Protein AF-A0A4D4LMI7-F1 (afdb_monomer_lite)

Sequence (71 aa):
MALKVTYIERPTDPLQLLPFMGLHLIALRDGLPDWGGQLIAISDKAHIRKYSGEIAEFSLTETVFKCVQAK

Organism: Streptomyces violaceusniger (NCBI:txid68280)

Foldseek 3Di:
DDKDKDKDALDPDQVVCVVQAQAKKFKAAVNHGDDIAHFHDTDCWTWGAHPVRDIDTGHSRRIMIMGIDDD

pLDDT: mean 90.35, std 7.9, range [55.91, 97.19]

Radius of gyration: 11.21 Å; chains: 1; bounding box: 26×24×30 Å

Structure (mmCIF, N/CA/C/O backbone):
data_AF-A0A4D4LMI7-F1
#
_entry.id   AF-A0A4D4LMI7-F1
#
loop_
_atom_site.group_PDB
_atom_site.id
_atom_site.type_symbol
_atom_site.label_atom_id
_atom_site.label_alt_id
_atom_site.label_comp_id
_atom_site.label_asym_id
_atom_site.label_entity_id
_atom_site.label_seq_id
_atom_site.pdbx_PDB_ins_code
_atom_site.Cartn_x
_atom_site.Cartn_y
_atom_site.Cartn_z
_atom_site.occupancy
_atom_site.B_iso_or_equiv
_atom_site.auth_seq_id
_atom_site.auth_comp_id
_atom_site.auth_asym_id
_atom_site.auth_atom_id
_atom_site.pdbx_PDB_model_num
ATOM 1 N N . MET A 1 1 ? 16.136 -1.279 -20.177 1.00 55.91 1 MET A N 1
ATOM 2 C CA . MET A 1 1 ? 15.753 -0.669 -18.885 1.00 55.91 1 MET A CA 1
ATOM 3 C C . MET A 1 1 ? 15.286 -1.774 -17.955 1.00 55.91 1 MET A C 1
ATOM 5 O O . MET A 1 1 ? 14.419 -2.538 -18.358 1.00 55.91 1 MET A O 1
ATOM 9 N N . ALA A 1 2 ? 15.883 -1.913 -16.771 1.00 69.06 2 ALA A N 1
ATOM 10 C CA . ALA A 1 2 ? 15.438 -2.894 -15.782 1.00 69.06 2 ALA A CA 1
ATOM 11 C C . ALA A 1 2 ? 14.418 -2.228 -14.849 1.00 69.06 2 ALA A C 1
ATOM 13 O O . ALA A 1 2 ? 14.708 -1.190 -14.261 1.00 69.06 2 ALA A O 1
ATOM 14 N N . LEU A 1 3 ? 13.224 -2.802 -14.722 1.00 79.06 3 LEU A N 1
ATOM 15 C CA . LEU A 1 3 ? 12.241 -2.335 -13.747 1.00 79.06 3 LEU A CA 1
ATOM 16 C C . LEU A 1 3 ? 12.581 -2.937 -12.382 1.00 79.06 3 LEU A C 1
ATOM 18 O O . LEU A 1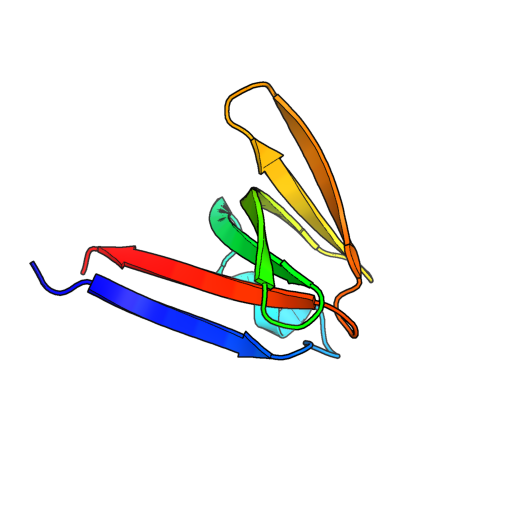 3 ? 12.732 -4.152 -12.257 1.00 79.06 3 LEU A O 1
ATOM 22 N N . LYS A 1 4 ? 12.697 -2.095 -11.354 1.00 86.25 4 LYS A N 1
ATOM 23 C CA . LYS A 1 4 ? 12.757 -2.545 -9.964 1.00 86.25 4 LYS A CA 1
ATOM 24 C C . LYS A 1 4 ? 11.327 -2.660 -9.449 1.00 86.25 4 LYS A C 1
ATOM 26 O O . LYS A 1 4 ? 10.593 -1.673 -9.436 1.00 86.25 4 LYS A O 1
ATOM 31 N N . VAL A 1 5 ? 10.945 -3.860 -9.028 1.00 89.50 5 VAL A N 1
ATOM 32 C CA . VAL A 1 5 ? 9.651 -4.116 -8.392 1.00 89.50 5 VAL A CA 1
ATOM 33 C C . VAL A 1 5 ? 9.892 -4.385 -6.914 1.00 89.50 5 VAL A C 1
ATOM 35 O O . VAL A 1 5 ? 10.713 -5.235 -6.574 1.00 89.50 5 VAL A O 1
ATOM 38 N N . THR A 1 6 ? 9.179 -3.666 -6.053 1.00 93.88 6 THR A N 1
ATOM 39 C CA . THR A 1 6 ? 9.230 -3.847 -4.599 1.00 93.88 6 THR A CA 1
ATOM 40 C C . THR A 1 6 ? 7.826 -4.131 -4.088 1.00 93.88 6 THR A C 1
ATOM 42 O O . THR A 1 6 ? 6.888 -3.414 -4.440 1.00 93.88 6 THR A O 1
ATOM 45 N N . TYR A 1 7 ? 7.691 -5.156 -3.253 1.00 93.56 7 TYR A N 1
ATOM 46 C CA . TYR A 1 7 ? 6.455 -5.475 -2.547 1.00 93.56 7 TYR A CA 1
ATOM 47 C C . TYR A 1 7 ? 6.642 -5.166 -1.061 1.00 93.56 7 TYR A C 1
ATOM 49 O O . TYR A 1 7 ? 7.667 -5.523 -0.484 1.00 93.56 7 TYR A O 1
ATOM 57 N N . ILE A 1 8 ? 5.668 -4.481 -0.468 1.00 93.06 8 ILE A N 1
ATOM 58 C CA . ILE A 1 8 ? 5.591 -4.197 0.963 1.00 93.06 8 ILE A CA 1
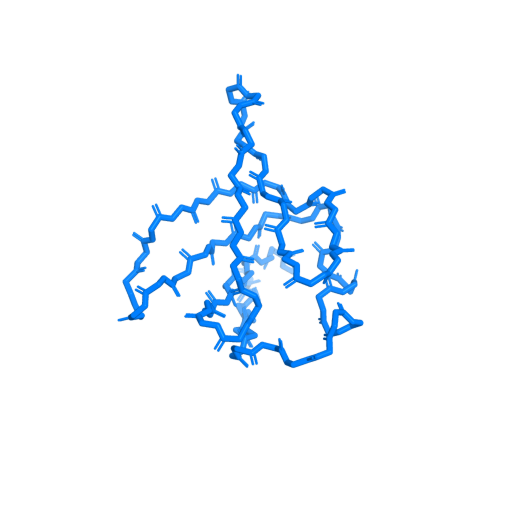ATOM 59 C C . ILE A 1 8 ? 4.387 -4.968 1.499 1.00 93.06 8 ILE A C 1
ATOM 61 O O . ILE A 1 8 ? 3.238 -4.615 1.219 1.00 93.06 8 ILE A O 1
ATOM 65 N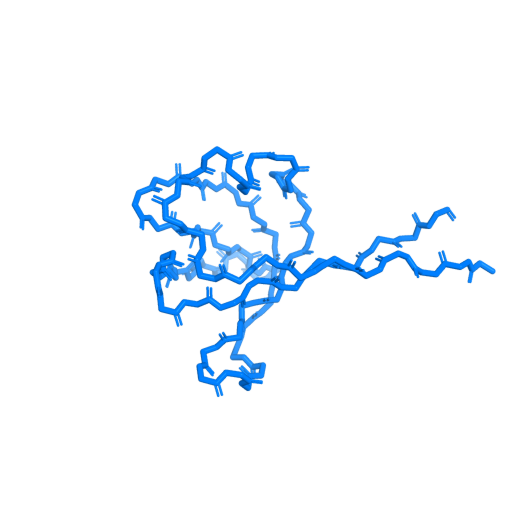 N . GLU A 1 9 ? 4.650 -6.056 2.216 1.00 92.44 9 GLU A N 1
ATOM 66 C CA . GLU A 1 9 ? 3.606 -6.939 2.731 1.00 92.44 9 GLU A CA 1
ATOM 67 C C . GLU A 1 9 ? 3.071 -6.430 4.066 1.00 92.44 9 GLU A C 1
ATOM 69 O O . GLU A 1 9 ? 3.794 -6.442 5.059 1.00 92.44 9 GLU A O 1
ATOM 74 N N . ARG A 1 10 ? 1.796 -6.020 4.078 1.00 90.81 10 ARG A N 1
ATOM 75 C CA . ARG A 1 10 ? 1.013 -5.694 5.281 1.00 90.81 10 ARG A CA 1
ATOM 76 C C . ARG A 1 10 ? 1.813 -4.916 6.343 1.00 90.81 10 ARG A C 1
ATOM 78 O O . ARG A 1 10 ? 1.980 -5.415 7.462 1.00 90.81 10 ARG A O 1
ATOM 85 N N . PRO A 1 11 ? 2.376 -3.741 5.996 1.00 90.12 11 PRO A N 1
ATOM 86 C CA . PRO A 1 11 ? 3.269 -3.020 6.893 1.00 90.12 11 PRO A CA 1
ATOM 87 C C . PRO A 1 11 ? 2.557 -2.673 8.204 1.00 90.12 11 PRO A C 1
ATOM 89 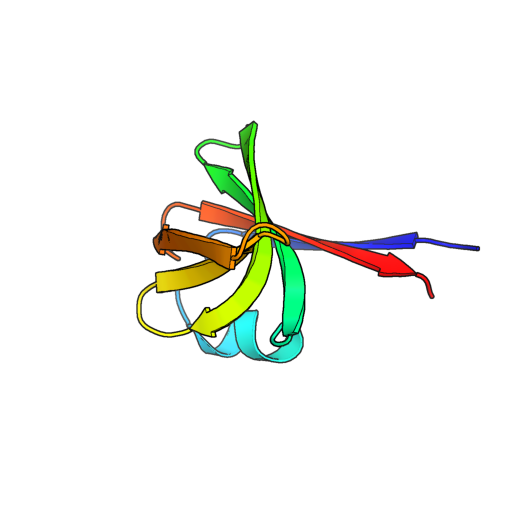O O . PRO A 1 11 ? 1.525 -2.016 8.212 1.00 90.12 11 PRO A O 1
ATOM 92 N N . THR A 1 12 ? 3.118 -3.091 9.336 1.00 88.44 12 THR A N 1
ATOM 93 C CA . THR A 1 12 ? 2.592 -2.722 10.662 1.00 88.44 12 THR A CA 1
ATOM 94 C C . THR A 1 12 ? 3.101 -1.361 11.131 1.00 88.44 12 THR A C 1
ATOM 96 O O . THR A 1 12 ? 2.525 -0.770 12.038 1.00 88.44 12 THR A O 1
ATOM 99 N N . ASP A 1 13 ? 4.191 -0.876 10.529 1.00 90.81 13 ASP A N 1
ATOM 100 C CA . ASP A 1 13 ? 4.790 0.428 10.802 1.00 90.81 13 ASP A CA 1
ATOM 101 C C . ASP A 1 13 ? 4.667 1.331 9.556 1.00 90.81 13 ASP A C 1
ATOM 103 O O . ASP A 1 13 ? 5.216 0.982 8.501 1.00 90.81 13 ASP A O 1
ATOM 107 N N . PRO A 1 14 ? 3.994 2.495 9.661 1.00 89.38 14 PRO A N 1
ATOM 108 C CA . PRO A 1 14 ? 3.894 3.496 8.597 1.00 89.38 14 PRO A CA 1
ATOM 109 C C . PRO A 1 14 ? 5.239 3.897 7.977 1.00 89.38 14 PRO A C 1
ATOM 111 O O . PRO A 1 14 ? 5.311 4.200 6.782 1.00 89.38 14 PRO A O 1
ATOM 114 N N . LEU A 1 15 ? 6.326 3.867 8.759 1.00 91.12 15 LEU A N 1
ATOM 115 C CA . LEU A 1 15 ? 7.662 4.255 8.300 1.00 91.12 15 LEU A CA 1
ATOM 116 C C . LEU A 1 15 ? 8.189 3.357 7.173 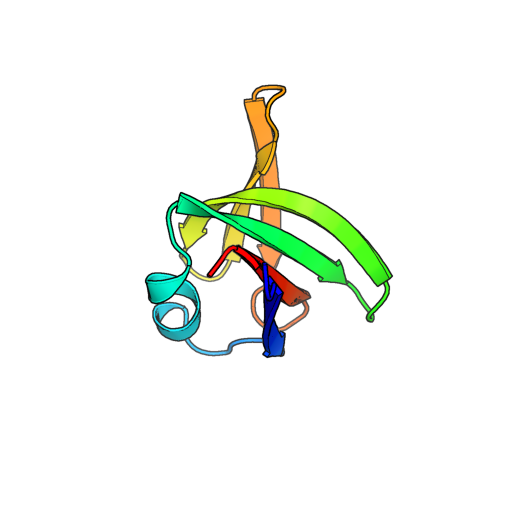1.00 91.12 15 LEU A C 1
ATOM 118 O O . LEU A 1 15 ? 8.999 3.810 6.365 1.00 91.12 15 LEU A O 1
ATOM 122 N N . GLN A 1 16 ? 7.689 2.124 7.050 1.00 90.88 16 GLN A N 1
ATOM 123 C CA . GLN A 1 16 ? 8.055 1.220 5.955 1.00 90.88 16 GLN A CA 1
ATOM 124 C C . GLN A 1 16 ? 7.576 1.724 4.586 1.00 90.88 16 GLN A C 1
ATOM 126 O O . GLN A 1 16 ? 8.186 1.407 3.565 1.00 90.88 16 GLN A O 1
ATOM 131 N N . LEU A 1 17 ? 6.509 2.530 4.552 1.00 92.19 17 LEU A N 1
ATOM 132 C CA . LEU A 1 17 ? 5.989 3.137 3.326 1.00 92.19 17 LEU A CA 1
ATOM 133 C C . LEU A 1 17 ? 6.609 4.504 3.018 1.00 92.19 17 LEU A C 1
ATOM 135 O O . LEU A 1 17 ? 6.497 4.979 1.887 1.00 92.19 17 LEU A O 1
ATOM 139 N N . LEU A 1 18 ? 7.296 5.123 3.983 1.00 91.75 18 LEU A N 1
ATOM 140 C CA . LEU A 1 18 ? 7.897 6.449 3.833 1.00 91.75 18 LEU A CA 1
ATOM 141 C C . LEU A 1 18 ? 8.841 6.565 2.616 1.00 91.75 18 LEU A C 1
ATOM 143 O O . LEU A 1 18 ? 8.725 7.554 1.890 1.00 91.75 18 LEU A O 1
ATOM 147 N N . PRO A 1 19 ? 9.704 5.571 2.299 1.00 93.69 19 PRO A N 1
ATOM 148 C CA . PRO A 1 19 ? 10.561 5.621 1.108 1.00 93.69 19 PRO A CA 1
ATOM 149 C C . PRO A 1 19 ? 9.795 5.645 -0.222 1.00 93.69 19 PRO A C 1
ATOM 151 O O . PRO A 1 19 ? 10.387 5.923 -1.264 1.00 93.69 19 PRO A O 1
ATOM 154 N N . PHE A 1 20 ? 8.499 5.326 -0.199 1.00 93.88 20 PHE A N 1
ATOM 155 C CA . PHE A 1 20 ? 7.633 5.272 -1.373 1.00 93.88 20 PHE A CA 1
ATOM 156 C C . PHE A 1 20 ? 6.688 6.473 -1.481 1.00 93.88 20 PHE A C 1
ATOM 158 O O . PHE A 1 20 ? 5.861 6.523 -2.393 1.00 93.88 20 PHE A O 1
ATOM 165 N N . MET A 1 21 ? 6.800 7.449 -0.575 1.00 95.00 21 MET A N 1
ATOM 166 C CA . MET A 1 21 ? 6.015 8.680 -0.631 1.00 95.00 21 MET A CA 1
ATOM 167 C C . MET A 1 21 ? 6.216 9.395 -1.975 1.00 95.00 21 MET A C 1
ATOM 169 O O . MET A 1 21 ? 7.338 9.550 -2.456 1.00 95.00 21 MET A O 1
ATOM 173 N N . GLY A 1 22 ? 5.119 9.826 -2.597 1.00 93.94 22 GLY A N 1
ATOM 174 C CA . GLY A 1 22 ? 5.125 10.478 -3.907 1.00 93.94 22 GLY A CA 1
ATOM 175 C C . GLY A 1 22 ? 5.309 9.532 -5.098 1.00 93.94 22 GLY A C 1
ATOM 176 O O . GLY A 1 22 ? 5.206 9.988 -6.240 1.00 93.94 22 GLY A O 1
ATOM 177 N N . LEU A 1 23 ? 5.530 8.232 -4.876 1.00 94.38 23 LEU A N 1
ATOM 178 C CA . LEU A 1 23 ? 5.643 7.237 -5.942 1.00 94.38 23 LEU A CA 1
ATOM 179 C C . LEU A 1 23 ? 4.297 6.607 -6.286 1.00 94.38 23 LEU A C 1
ATOM 181 O O . LEU A 1 23 ? 3.349 6.639 -5.502 1.00 94.38 23 LEU A O 1
ATOM 185 N N . HIS A 1 24 ? 4.236 5.990 -7.467 1.00 94.12 24 HIS A N 1
ATOM 186 C CA . HIS A 1 24 ? 3.089 5.182 -7.853 1.00 94.12 24 HIS A CA 1
ATOM 187 C C . HIS A 1 24 ? 3.119 3.837 -7.113 1.00 94.12 24 HIS A C 1
ATOM 189 O O . HIS A 1 24 ? 4.059 3.049 -7.266 1.00 94.12 24 HIS A O 1
ATOM 195 N N . LEU A 1 25 ? 2.072 3.575 -6.337 1.00 94.44 25 LEU A N 1
ATOM 196 C CA . LEU A 1 25 ? 1.813 2.312 -5.664 1.00 94.44 25 LEU A CA 1
ATOM 197 C C . LEU A 1 25 ? 0.530 1.683 -6.189 1.00 94.44 25 LEU A C 1
ATOM 199 O O . LEU A 1 25 ? -0.435 2.372 -6.516 1.00 94.44 25 LEU A O 1
ATOM 203 N N . ILE A 1 26 ? 0.526 0.356 -6.214 1.00 95.25 26 ILE A N 1
ATOM 204 C CA . ILE A 1 26 ? -0.658 -0.460 -6.441 1.00 95.25 26 ILE A CA 1
ATOM 205 C C . ILE A 1 26 ? -0.985 -1.148 -5.116 1.00 95.25 26 ILE A C 1
ATOM 207 O O . ILE A 1 26 ? -0.162 -1.900 -4.592 1.00 95.25 26 ILE A O 1
ATOM 211 N N . ALA A 1 27 ? -2.164 -0.869 -4.575 1.00 94.62 27 ALA A N 1
ATOM 212 C CA . ALA A 1 27 ? -2.737 -1.567 -3.439 1.00 94.62 27 ALA A CA 1
ATOM 213 C C . ALA A 1 27 ? -3.333 -2.901 -3.905 1.00 94.62 27 ALA A C 1
ATOM 215 O O . ALA A 1 27 ? -4.131 -2.953 -4.846 1.00 94.62 27 ALA A O 1
ATOM 216 N N . LEU A 1 28 ? -2.923 -3.977 -3.241 1.00 94.31 28 LEU A N 1
ATOM 217 C CA . LEU A 1 28 ? -3.404 -5.330 -3.460 1.00 94.31 28 LEU A CA 1
ATOM 218 C C . LEU A 1 28 ? -4.153 -5.778 -2.198 1.00 94.31 28 LEU A C 1
ATOM 220 O O . LEU A 1 28 ? -3.518 -6.086 -1.184 1.00 94.31 28 LEU A O 1
ATOM 224 N N . ARG A 1 29 ? -5.488 -5.802 -2.243 1.00 85.44 29 ARG A N 1
ATOM 225 C CA . ARG A 1 29 ? -6.303 -6.423 -1.183 1.00 85.44 29 ARG A CA 1
ATOM 226 C C . ARG A 1 29 ? -6.461 -7.900 -1.515 1.00 85.44 29 ARG A C 1
ATOM 228 O O . ARG A 1 29 ? -6.709 -8.241 -2.669 1.00 85.44 29 ARG A O 1
ATOM 235 N N . ASP A 1 30 ? -6.222 -8.772 -0.540 1.00 83.31 30 ASP A N 1
ATOM 236 C CA . ASP A 1 30 ? -6.268 -10.232 -0.722 1.00 83.31 30 ASP A CA 1
ATOM 237 C C . ASP A 1 30 ? -5.391 -10.756 -1.882 1.00 83.31 30 ASP A C 1
ATOM 239 O O . ASP A 1 30 ? -5.677 -11.775 -2.507 1.00 83.31 30 ASP A O 1
ATOM 243 N N . GLY A 1 31 ? -4.303 -10.042 -2.198 1.00 75.44 31 GLY A N 1
ATOM 244 C CA . GLY A 1 31 ? -3.369 -10.403 -3.271 1.00 75.44 31 GLY A CA 1
ATOM 245 C C . GLY A 1 31 ? -3.829 -10.051 -4.692 1.00 75.44 31 GLY A C 1
ATOM 246 O O . GLY A 1 31 ? -3.072 -10.273 -5.639 1.00 75.44 31 GLY A O 1
ATOM 247 N N . LEU A 1 32 ? -5.015 -9.460 -4.862 1.00 82.69 32 LEU A N 1
ATOM 248 C CA . LEU A 1 32 ? -5.531 -9.018 -6.158 1.00 82.69 32 LEU A CA 1
ATOM 249 C C . LEU A 1 32 ? -5.333 -7.507 -6.342 1.00 82.69 32 LEU A C 1
ATOM 251 O O . LEU A 1 32 ? -5.507 -6.751 -5.386 1.00 82.69 32 LEU A O 1
ATOM 255 N N . PRO A 1 33 ? -4.967 -7.035 -7.551 1.00 82.12 33 PRO A N 1
ATOM 256 C CA . PRO A 1 33 ? -4.839 -5.610 -7.822 1.00 82.12 33 PRO A CA 1
ATOM 257 C C . PRO A 1 33 ? -6.190 -4.915 -7.706 1.00 82.12 33 PRO A C 1
ATOM 259 O O . PRO A 1 33 ? -7.067 -5.106 -8.542 1.00 82.12 33 PRO A O 1
ATOM 262 N N . ASP A 1 34 ? -6.319 -4.097 -6.667 1.00 86.81 34 ASP A N 1
ATOM 263 C CA . ASP A 1 34 ? -7.551 -3.389 -6.330 1.00 86.81 34 ASP A CA 1
ATOM 264 C C . ASP A 1 34 ? -7.497 -1.943 -6.842 1.00 86.81 34 ASP A C 1
ATOM 266 O O . ASP A 1 34 ? -8.399 -1.460 -7.528 1.00 86.81 34 ASP A O 1
ATOM 270 N N . TRP A 1 35 ? -6.386 -1.244 -6.579 1.00 92.00 35 TRP A N 1
ATOM 271 C CA . TRP A 1 35 ? -6.271 0.181 -6.886 1.00 92.00 35 TRP A CA 1
ATOM 272 C C . TRP A 1 35 ? -4.827 0.625 -7.101 1.00 92.00 35 TRP A C 1
ATOM 274 O O . TRP A 1 35 ? -3.914 0.092 -6.480 1.00 92.00 35 TRP A O 1
ATOM 284 N N . GLY A 1 36 ? -4.601 1.638 -7.941 1.00 93.50 36 GLY A N 1
ATOM 285 C CA . GLY A 1 36 ? -3.268 2.181 -8.208 1.00 93.50 36 GLY A CA 1
ATOM 286 C C . GLY A 1 36 ? -3.257 3.697 -8.364 1.00 93.50 36 GLY A C 1
ATOM 287 O O . GLY A 1 36 ? -4.186 4.280 -8.928 1.00 93.50 36 GLY A O 1
ATOM 288 N N . GLY A 1 37 ? -2.208 4.338 -7.855 1.00 95.38 37 GLY A N 1
ATOM 289 C CA . GLY A 1 37 ? -2.033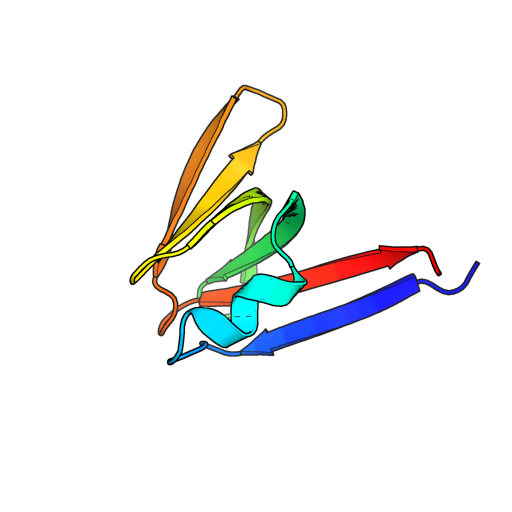 5.786 -7.904 1.00 95.38 37 GLY A CA 1
ATOM 290 C C . GLY A 1 37 ? -0.800 6.250 -7.132 1.00 95.38 37 GLY A C 1
ATOM 291 O O . GLY A 1 37 ? 0.032 5.450 -6.719 1.00 95.38 37 GLY A O 1
ATOM 292 N N . GLN A 1 38 ? -0.678 7.555 -6.926 1.00 96.44 38 GLN A N 1
ATOM 293 C CA . GLN A 1 38 ? 0.418 8.154 -6.171 1.00 96.44 38 GLN A CA 1
ATOM 294 C C . GLN A 1 38 ? 0.159 8.070 -4.662 1.00 96.44 38 GLN A C 1
ATOM 296 O O . GLN A 1 38 ? -0.895 8.512 -4.207 1.00 96.44 38 GLN A O 1
ATOM 301 N N . LEU A 1 39 ? 1.121 7.574 -3.882 1.00 96.12 39 LEU A N 1
ATOM 302 C CA . LEU A 1 39 ? 1.070 7.661 -2.420 1.00 96.12 39 LEU A CA 1
ATOM 303 C C . LEU A 1 39 ? 1.279 9.117 -1.983 1.00 96.12 39 LEU A C 1
ATOM 305 O O . LEU A 1 39 ? 2.313 9.704 -2.298 1.00 96.12 39 LEU A O 1
ATOM 309 N N . ILE A 1 40 ? 0.307 9.698 -1.279 1.00 96.62 40 ILE A N 1
ATOM 310 C CA . ILE A 1 40 ? 0.320 11.127 -0.910 1.00 96.62 40 ILE A CA 1
ATOM 311 C C . ILE A 1 40 ? 0.335 11.385 0.599 1.00 96.62 40 ILE A C 1
ATOM 313 O O . ILE A 1 40 ? 0.758 12.457 1.020 1.00 96.62 40 ILE A O 1
ATOM 317 N N . ALA A 1 41 ? -0.126 10.431 1.406 1.00 95.44 41 ALA A N 1
ATOM 318 C CA . ALA A 1 41 ? -0.092 10.511 2.861 1.00 95.44 41 ALA A CA 1
ATOM 319 C C . ALA A 1 41 ? -0.057 9.103 3.464 1.00 95.44 41 ALA A C 1
ATOM 321 O O . ALA A 1 41 ? -0.539 8.144 2.852 1.00 95.44 41 ALA A O 1
ATOM 322 N N . ILE A 1 42 ? 0.534 8.989 4.654 1.00 94.69 42 ILE A N 1
ATOM 323 C CA . ILE A 1 42 ? 0.625 7.743 5.417 1.00 94.69 42 ILE A CA 1
ATOM 324 C C . ILE A 1 42 ? 0.312 8.067 6.883 1.00 94.69 42 ILE A C 1
ATOM 326 O O . ILE A 1 42 ? 0.937 8.953 7.467 1.00 94.69 42 ILE A O 1
ATOM 330 N N . SER A 1 43 ? -0.635 7.339 7.460 1.00 89.44 43 SER A N 1
ATOM 331 C CA . SER A 1 43 ? -0.955 7.300 8.891 1.00 89.44 43 SER A CA 1
ATOM 332 C C . SER A 1 43 ? -1.060 5.828 9.316 1.00 89.44 43 SER A C 1
ATOM 334 O O . SER A 1 43 ? -0.249 5.013 8.894 1.00 89.44 43 SER A O 1
ATOM 336 N N . ASP A 1 44 ? -2.083 5.456 10.080 1.00 89.62 44 ASP A N 1
ATOM 337 C CA . ASP A 1 44 ? -2.613 4.091 10.179 1.00 89.62 44 ASP A CA 1
ATOM 338 C C . ASP A 1 44 ? -3.121 3.513 8.837 1.00 89.62 44 ASP A C 1
ATOM 340 O O . ASP A 1 44 ? -3.368 2.309 8.731 1.00 89.62 44 ASP A O 1
ATOM 344 N N . LYS A 1 45 ? -3.255 4.353 7.799 1.00 94.12 45 LYS A N 1
ATOM 345 C CA . LYS A 1 45 ? -3.640 3.977 6.433 1.00 94.12 45 LYS A CA 1
ATOM 346 C C . LYS A 1 45 ? -2.704 4.596 5.395 1.00 94.12 45 LYS A C 1
ATOM 348 O O . LYS A 1 45 ? -2.067 5.621 5.633 1.00 94.12 45 LYS A O 1
ATOM 353 N N . ALA A 1 46 ? -2.657 4.004 4.207 1.00 95.06 46 ALA A N 1
ATOM 354 C CA . ALA A 1 46 ? -2.033 4.596 3.028 1.00 95.06 46 ALA A CA 1
ATOM 355 C C . ALA A 1 46 ? -3.082 5.338 2.190 1.00 95.06 46 ALA A C 1
ATOM 357 O O . ALA A 1 46 ? -4.102 4.759 1.817 1.00 95.06 46 ALA A O 1
ATOM 358 N N . HIS A 1 47 ? -2.811 6.599 1.853 1.00 96.50 47 HIS A N 1
ATOM 359 C CA . HIS A 1 47 ? -3.684 7.420 1.014 1.00 96.50 47 HIS A CA 1
ATOM 360 C C . HIS A 1 47 ? -3.103 7.487 -0.395 1.00 96.50 47 HIS A C 1
ATOM 362 O O . HIS A 1 47 ? -2.023 8.049 -0.608 1.00 96.50 47 HIS A O 1
ATOM 368 N N . ILE A 1 48 ? -3.819 6.919 -1.364 1.00 96.31 48 ILE A N 1
ATOM 369 C CA . ILE A 1 48 ? -3.364 6.794 -2.749 1.00 96.31 48 ILE A CA 1
ATOM 370 C C . ILE A 1 48 ? -4.286 7.596 -3.667 1.00 96.31 48 ILE A C 1
ATOM 372 O O . ILE A 1 48 ? -5.492 7.352 -3.727 1.00 96.31 48 ILE A O 1
ATOM 376 N N . ARG A 1 49 ? -3.705 8.536 -4.418 1.00 97.19 49 ARG A N 1
ATOM 377 C CA . ARG A 1 49 ? -4.415 9.438 -5.331 1.00 97.19 49 ARG A CA 1
ATOM 378 C C . ARG A 1 49 ? -4.235 9.034 -6.794 1.00 97.19 49 ARG A C 1
ATOM 380 O O . ARG A 1 49 ? -3.106 8.909 -7.272 1.00 97.19 49 ARG A O 1
ATOM 387 N N . LYS A 1 50 ? -5.336 8.884 -7.531 1.00 95.44 50 LYS A N 1
ATOM 388 C CA . LYS A 1 50 ? -5.334 8.691 -8.992 1.00 95.44 50 LYS A CA 1
ATOM 389 C C . LYS A 1 50 ? -5.040 9.995 -9.738 1.00 95.44 50 LYS A C 1
ATOM 391 O O . LYS A 1 50 ? -5.198 11.087 -9.201 1.00 95.44 50 LYS A O 1
ATOM 396 N N . TYR A 1 51 ? -4.703 9.885 -11.024 1.00 89.44 51 TYR A N 1
ATOM 397 C CA . TYR A 1 51 ? -4.570 11.046 -11.916 1.00 89.44 51 TYR A CA 1
ATOM 398 C C . TYR A 1 51 ? -5.879 11.830 -12.097 1.00 89.44 51 TYR A C 1
ATOM 400 O O . TYR A 1 51 ? -5.829 13.023 -12.371 1.00 89.44 51 TYR A O 1
ATOM 408 N N . SER A 1 52 ? -7.035 11.184 -11.897 1.00 93.44 52 SER A N 1
ATOM 409 C CA . SER A 1 52 ? -8.353 11.838 -11.861 1.00 93.44 52 SER A CA 1
ATOM 410 C C . SER A 1 52 ? -8.544 12.761 -10.651 1.00 93.44 52 SER A C 1
ATOM 412 O O . SER A 1 52 ? -9.480 13.552 -10.635 1.00 93.44 52 SER A O 1
ATOM 414 N N . GLY A 1 53 ? -7.676 12.668 -9.637 1.00 92.75 53 GLY A N 1
ATOM 415 C CA . GLY A 1 53 ? -7.803 13.384 -8.369 1.00 92.75 53 GLY A CA 1
ATOM 416 C C . GLY A 1 53 ? -8.529 12.597 -7.275 1.00 92.75 53 GLY A C 1
ATOM 417 O O . GLY A 1 53 ? -8.479 13.010 -6.120 1.00 92.75 53 GLY A O 1
ATOM 418 N N . GLU A 1 54 ? -9.136 11.451 -7.597 1.00 96.69 54 GLU A N 1
ATOM 419 C CA . GLU A 1 54 ? -9.762 10.562 -6.609 1.00 96.69 54 GLU A CA 1
ATOM 420 C C . GLU A 1 54 ? -8.728 10.022 -5.616 1.00 96.69 54 GLU A C 1
ATOM 422 O O . GLU A 1 54 ? -7.642 9.586 -6.013 1.00 96.69 54 GLU A O 1
ATOM 427 N N . ILE A 1 55 ? -9.079 10.021 -4.330 1.00 95.44 55 ILE A N 1
ATOM 428 C CA . ILE A 1 55 ? -8.238 9.520 -3.240 1.00 95.44 55 ILE A CA 1
ATOM 429 C C . ILE A 1 55 ? -8.929 8.308 -2.627 1.00 95.44 55 ILE A C 1
ATOM 431 O O . ILE A 1 55 ? -10.106 8.373 -2.281 1.00 95.44 55 ILE A O 1
ATOM 435 N N . ALA A 1 56 ? -8.180 7.221 -2.479 1.00 95.50 56 ALA A N 1
ATOM 436 C CA . ALA A 1 56 ? -8.614 6.037 -1.756 1.00 95.50 56 ALA A CA 1
ATOM 437 C C . ALA A 1 56 ? -7.666 5.756 -0.588 1.00 95.50 56 ALA A C 1
ATOM 439 O O . ALA A 1 56 ? -6.463 6.025 -0.662 1.00 95.50 56 ALA A O 1
ATOM 440 N N . GLU A 1 57 ? -8.228 5.212 0.485 1.00 95.50 57 GLU A N 1
ATOM 441 C CA . GLU A 1 57 ? -7.511 4.851 1.703 1.00 95.50 57 GLU A CA 1
ATOM 442 C C . GLU A 1 57 ? -7.394 3.329 1.805 1.00 95.50 57 GLU A C 1
ATOM 444 O O . GLU A 1 57 ? -8.351 2.602 1.524 1.00 95.50 57 GLU A O 1
ATOM 449 N N . PHE A 1 58 ? -6.229 2.850 2.235 1.00 94.44 58 PHE A N 1
ATOM 450 C CA . PHE A 1 58 ? -5.937 1.424 2.364 1.00 94.44 58 PHE A CA 1
ATOM 451 C C . PHE A 1 58 ? -5.348 1.127 3.737 1.00 94.44 58 PHE A C 1
ATOM 453 O O . PHE A 1 58 ? -4.354 1.736 4.133 1.00 94.44 58 PHE A O 1
ATOM 460 N N . SER A 1 59 ? -5.956 0.178 4.449 1.00 93.31 59 SER A N 1
ATOM 461 C CA . SER A 1 59 ? -5.451 -0.318 5.730 1.00 93.31 59 SER A CA 1
ATOM 462 C C . SER A 1 59 ? -4.067 -0.937 5.546 1.00 93.31 59 SER A C 1
ATOM 464 O O . SER A 1 59 ? -3.882 -1.790 4.672 1.00 93.31 59 SER A O 1
ATOM 466 N N . LEU A 1 60 ? -3.092 -0.511 6.353 1.00 92.56 60 LEU A N 1
ATOM 467 C CA . LEU A 1 60 ? -1.714 -0.980 6.218 1.00 92.56 60 LEU A CA 1
ATOM 468 C C . LEU A 1 60 ? -1.565 -2.467 6.554 1.00 92.56 60 LEU A C 1
ATOM 470 O O . LEU A 1 60 ? -0.813 -3.171 5.894 1.00 92.56 60 LEU A O 1
ATOM 474 N N . THR A 1 61 ? -2.316 -2.968 7.532 1.00 91.31 61 THR A N 1
ATOM 475 C CA . THR A 1 61 ? -2.214 -4.354 8.015 1.00 91.31 61 THR A CA 1
ATOM 476 C C . THR A 1 61 ? -2.944 -5.368 7.134 1.00 91.31 61 THR A C 1
ATOM 478 O O . THR A 1 61 ? -2.706 -6.569 7.252 1.00 91.31 61 THR A O 1
ATOM 481 N N . GLU A 1 62 ? -3.810 -4.905 6.235 1.00 90.94 62 GLU A N 1
ATOM 482 C CA . GLU A 1 62 ? -4.655 -5.755 5.382 1.00 90.94 62 GLU A CA 1
ATOM 483 C C . GLU A 1 62 ? -4.280 -5.659 3.898 1.00 90.94 62 GLU A C 1
ATOM 485 O O . GLU A 1 62 ? -4.729 -6.464 3.085 1.00 90.94 62 GLU A O 1
ATOM 490 N N . THR A 1 63 ? -3.433 -4.694 3.534 1.00 93.12 63 THR A N 1
ATOM 491 C CA . THR A 1 63 ? -3.094 -4.405 2.139 1.00 93.12 63 THR A CA 1
ATOM 492 C C . THR A 1 63 ? -1.627 -4.708 1.866 1.00 93.12 63 THR A C 1
ATOM 494 O O . THR A 1 63 ? -0.738 -4.326 2.626 1.00 93.12 63 THR A O 1
ATOM 497 N N . VAL A 1 64 ? -1.352 -5.363 0.739 1.00 94.56 64 VAL A N 1
ATOM 498 C CA . VAL A 1 64 ? 0.005 -5.454 0.190 1.00 94.56 64 VAL A CA 1
ATOM 499 C C . VAL A 1 64 ? 0.196 -4.318 -0.806 1.00 94.56 64 VAL A C 1
ATOM 501 O O . VAL A 1 64 ? -0.643 -4.107 -1.679 1.00 94.56 64 VAL A O 1
ATOM 504 N N . PHE A 1 65 ? 1.306 -3.592 -0.716 1.00 94.56 65 PHE A N 1
ATOM 505 C CA . PHE A 1 65 ? 1.616 -2.515 -1.653 1.00 94.56 65 PHE A CA 1
ATOM 506 C C . PHE A 1 65 ? 2.695 -2.957 -2.632 1.00 94.56 65 PHE A C 1
ATOM 508 O O . PHE A 1 65 ? 3.735 -3.481 -2.242 1.00 94.56 65 PHE A O 1
ATOM 515 N N . LYS A 1 66 ? 2.468 -2.715 -3.920 1.00 95.12 66 LYS A N 1
ATOM 516 C CA . LYS A 1 66 ? 3.436 -2.956 -4.990 1.00 95.12 66 LYS A CA 1
ATOM 517 C C . LYS A 1 66 ? 3.911 -1.625 -5.556 1.00 95.12 66 LYS A C 1
ATOM 519 O O . LYS A 1 66 ? 3.106 -0.839 -6.048 1.00 95.12 66 LYS A O 1
ATOM 524 N N . CYS A 1 67 ? 5.221 -1.409 -5.560 1.00 93.12 67 CYS A N 1
ATOM 525 C CA . CYS A 1 67 ? 5.865 -0.290 -6.240 1.00 93.12 67 CYS A CA 1
ATOM 526 C C . CYS A 1 67 ? 6.650 -0.791 -7.456 1.00 93.12 67 CYS A C 1
ATOM 528 O O . CYS A 1 67 ? 7.372 -1.787 -7.364 1.00 93.12 67 CYS A O 1
ATOM 530 N N . VAL A 1 68 ? 6.541 -0.091 -8.587 1.00 87.62 68 VAL A N 1
ATOM 531 C CA . VAL A 1 68 ? 7.343 -0.347 -9.792 1.00 87.62 68 VAL A CA 1
ATOM 532 C C . VAL A 1 68 ? 8.098 0.929 -10.144 1.00 87.62 68 VAL A C 1
ATOM 534 O O . VAL A 1 68 ? 7.486 1.968 -10.373 1.00 87.62 68 VAL A O 1
ATOM 537 N N . GLN A 1 69 ? 9.426 0.852 -10.194 1.00 83.00 69 GLN A N 1
ATOM 538 C CA . GLN A 1 69 ? 10.303 1.975 -10.523 1.00 83.00 69 GLN A CA 1
ATOM 539 C C . GLN A 1 69 ? 11.172 1.620 -11.732 1.00 83.00 69 GLN A C 1
ATOM 541 O O . GLN A 1 69 ? 11.716 0.515 -11.812 1.00 83.00 69 GLN A O 1
ATOM 546 N N . ALA A 1 70 ? 11.336 2.557 -12.665 1.00 72.12 70 ALA A N 1
ATOM 547 C CA . ALA A 1 70 ? 12.390 2.456 -13.669 1.00 72.12 70 ALA A CA 1
ATOM 548 C C . ALA A 1 70 ? 13.740 2.756 -12.998 1.00 72.12 70 ALA A C 1
ATOM 550 O O . ALA A 1 70 ? 13.855 3.768 -12.307 1.00 72.12 70 ALA A O 1
ATOM 551 N N . LYS A 1 71 ? 14.721 1.856 -13.151 1.00 58.78 71 LYS A N 1
ATOM 552 C CA . LYS A 1 71 ? 16.123 2.149 -12.820 1.00 58.78 71 LYS A CA 1
ATOM 553 C C . LYS A 1 71 ? 16.768 2.998 -13.903 1.00 58.78 71 LYS A C 1
ATOM 555 O O . LYS A 1 71 ? 16.509 2.702 -15.095 1.00 58.78 71 LYS A O 1
#

Secondary structure (DSSP, 8-state):
-PEEEEEEES-SSGGGTGGGTTSEEEEEETTEEEEEEEEEEESSEEEEE-TTS-EEEEETTTEEEEEEEE-